Protein AF-A0A8B7DFB1-F1 (afdb_monomer)

Mean predicted aligned error: 8.6 Å

Nearest PDB structures (foldseek):
  2cob-assembly1_A  TM=7.546E-01  e=3.521E-01  Homo sapiens
  7bhy-assembly1_A  TM=7.782E-01  e=4.993E-01  Bacillus subtilis subsp. subtilis str. 168
  1mdm-assembly1_A  TM=4.301E-01  e=2.280E-02  Homo sapiens
  6pax-assembly1_A  TM=4.109E-01  e=5.462E-02  Homo sapiens

Solvent-accessible surface area (backbone atoms only — not comparable to full-atom values): 8382 Å² total; per-residue (Å²): 133,90,82,82,77,81,88,70,82,70,89,67,76,51,59,66,60,54,47,53,45,36,46,41,36,73,74,69,64,43,56,61,68,58,45,16,60,76,67,73,41,62,47,74,55,51,56,50,49,44,56,48,36,74,74,63,79,44,81,79,68,76,86,71,72,89,80,65,76,60,54,75,69,55,47,50,55,50,47,57,52,51,53,57,51,20,72,74,61,82,51,70,53,78,65,54,56,20,29,49,50,35,51,54,32,59,76,68,72,48,83,66,61,69,70,28,70,77,64,60,19,48,51,69,70,56,51,56,52,52,44,71,74,60,76,78,120

Secondary structure (DSSP, 8-state):
---------TT-S-HHHHHHHHHHHHTS---HHHHHHHTT--HHHHHHHHHHHHHH-----SS--TT--S-HHHHHHHHHHHHHHHHHTT---HHHHHHHHHHHHHHTT----HHHHHHTS--HHHHHHHHHHHTT-

Radius of gyration: 19.72 Å; Cα contacts (8 Å, |Δi|>4): 96; chains: 1; bounding box: 47×31×53 Å

Sequence (137 aa):
MRNYKRKTKRAITPQNVIKNAVDAVLLEGKSIQKTAKDFNIPEKSLSRYCKKQQRHGQQISGYIKSRQVFTDLQEGLLEQYVTKASDIYYGLSPKEVRKLAYQYGKANSIKMPHNWSANEAAGEDWFSAYLKRHLRQ

pLDDT: mean 84.46, std 10.41, range [42.47, 94.56]

Foldseek 3Di:
DDPDDDPDPPPPQDLVLLVVLLCCCPVVVDDLVVSCVVSVHPSVQSVVQNVVCVPPVDRSDDPPPVQDQDDPVLLVVLVVVQVVVCVVPVGDDLFRSFLSVLVSCVVVVTDHDPVCVVVSGHDPVVSVVSCVVPVPD

Structure (mmCIF, N/CA/C/O backbone):
data_AF-A0A8B7DFB1-F1
#
_entry.id   AF-A0A8B7DFB1-F1
#
loop_
_atom_site.group_PDB
_atom_site.id
_atom_site.type_symbol
_atom_site.label_atom_id
_atom_site.label_alt_id
_atom_site.label_comp_id
_atom_site.label_asym_id
_atom_site.label_entity_id
_atom_site.label_seq_id
_atom_site.pdbx_PDB_ins_code
_atom_site.Cartn_x
_atom_site.Cartn_y
_atom_site.Cartn_z
_atom_site.occupancy
_atom_site.B_iso_or_equiv
_atom_site.auth_seq_id
_atom_site.auth_comp_id
_atom_site.auth_asym_id
_atom_site.auth_atom_id
_atom_site.pdbx_PDB_model_num
ATOM 1 N N . MET A 1 1 ? 10.799 -17.409 -5.046 1.00 59.28 1 MET A N 1
ATOM 2 C CA . MET A 1 1 ? 9.663 -16.688 -4.417 1.00 59.28 1 MET A CA 1
ATOM 3 C C . MET A 1 1 ? 9.578 -17.072 -2.939 1.00 59.28 1 MET A C 1
ATOM 5 O O . MET A 1 1 ? 9.537 -18.260 -2.640 1.00 59.28 1 MET A O 1
ATOM 9 N N . ARG A 1 2 ? 9.598 -16.115 -1.999 1.00 64.81 2 ARG A N 1
ATOM 10 C CA . ARG A 1 2 ? 9.508 -16.423 -0.558 1.00 64.81 2 ARG A CA 1
ATOM 11 C C . ARG A 1 2 ? 8.064 -16.777 -0.174 1.00 64.81 2 ARG A C 1
ATOM 13 O O . ARG A 1 2 ? 7.190 -15.913 -0.177 1.00 64.81 2 ARG A O 1
ATOM 20 N N . ASN A 1 3 ? 7.815 -18.037 0.180 1.00 69.88 3 ASN A N 1
ATOM 21 C CA . ASN A 1 3 ? 6.517 -18.510 0.674 1.00 69.88 3 ASN A CA 1
ATOM 22 C C . ASN A 1 3 ? 6.505 -18.501 2.206 1.00 69.88 3 ASN A C 1
ATOM 24 O O . ASN A 1 3 ? 6.622 -19.537 2.858 1.00 69.88 3 ASN A O 1
ATOM 28 N N . TYR A 1 4 ? 6.401 -17.307 2.793 1.00 78.50 4 TYR A N 1
ATOM 29 C CA . TYR A 1 4 ? 6.266 -17.179 4.242 1.00 78.50 4 TYR A CA 1
ATOM 30 C C . TYR A 1 4 ? 4.911 -17.736 4.701 1.00 78.50 4 TYR A C 1
ATOM 32 O O . TYR A 1 4 ? 3.860 -17.179 4.382 1.00 78.50 4 TYR A O 1
ATOM 40 N N . LYS A 1 5 ? 4.938 -18.819 5.484 1.00 80.25 5 LYS A N 1
ATOM 41 C CA . LYS A 1 5 ? 3.757 -19.327 6.191 1.00 80.25 5 LYS A CA 1
ATOM 42 C C . LYS A 1 5 ? 3.588 -18.552 7.495 1.00 80.25 5 LYS A C 1
ATOM 44 O O . LYS A 1 5 ? 4.469 -18.546 8.356 1.00 80.25 5 LYS A O 1
ATOM 49 N N . ARG A 1 6 ? 2.445 -17.882 7.638 1.00 80.50 6 ARG A N 1
ATOM 50 C CA . ARG A 1 6 ? 2.125 -17.083 8.822 1.00 80.50 6 ARG A CA 1
ATOM 51 C C . ARG A 1 6 ? 2.040 -17.974 10.062 1.00 80.50 6 ARG A C 1
ATOM 53 O O . ARG A 1 6 ? 1.297 -18.947 10.069 1.00 80.50 6 ARG A O 1
ATOM 60 N N . LYS A 1 7 ? 2.752 -17.597 11.129 1.00 87.50 7 LYS A N 1
ATOM 61 C CA . LYS A 1 7 ? 2.727 -18.320 12.416 1.00 87.50 7 LYS A CA 1
ATOM 62 C C . LYS A 1 7 ? 1.619 -17.848 13.366 1.00 87.50 7 LYS A C 1
ATOM 64 O O . LYS A 1 7 ? 1.178 -18.600 14.224 1.00 87.50 7 LYS A O 1
ATOM 69 N N . THR A 1 8 ? 1.183 -16.592 13.251 1.00 82.00 8 THR A N 1
ATOM 70 C CA . THR A 1 8 ? 0.254 -15.969 14.209 1.00 82.00 8 THR A CA 1
ATOM 71 C C . THR A 1 8 ? -1.160 -15.841 13.654 1.00 82.00 8 THR A C 1
ATOM 73 O O . THR A 1 8 ? -1.346 -15.475 12.496 1.00 82.00 8 THR A O 1
ATOM 76 N N . LYS A 1 9 ? -2.162 -16.041 14.518 1.00 76.94 9 LYS A N 1
ATOM 77 C CA . LYS A 1 9 ? -3.582 -15.786 14.214 1.00 76.94 9 LYS A CA 1
ATOM 78 C C . LYS A 1 9 ? -4.043 -14.346 14.508 1.00 76.94 9 LYS A C 1
ATOM 80 O O . LYS A 1 9 ? -5.226 -14.034 14.452 1.00 76.94 9 LYS A O 1
ATOM 85 N N . ARG A 1 10 ? -3.115 -13.447 14.855 1.00 72.38 10 ARG A N 1
ATOM 86 C CA . ARG A 1 10 ? -3.421 -12.030 15.127 1.00 72.38 10 ARG A CA 1
ATOM 87 C C . ARG A 1 10 ? -3.918 -11.363 13.841 1.00 72.38 10 ARG A C 1
ATOM 89 O O . ARG A 1 10 ? -3.454 -11.735 12.776 1.00 72.38 10 ARG A O 1
ATOM 96 N N . ALA A 1 11 ? -4.788 -10.357 13.910 1.00 71.50 11 ALA A N 1
ATOM 97 C CA . ALA A 1 11 ? -5.173 -9.560 12.732 1.00 71.50 11 ALA A CA 1
ATOM 98 C C . ALA A 1 11 ? -5.737 -10.367 11.545 1.00 71.50 11 ALA A C 1
ATOM 100 O O . ALA A 1 11 ? -5.418 -10.080 10.392 1.00 71.50 11 ALA A O 1
ATOM 101 N N . ILE A 1 12 ? -6.491 -11.429 11.830 1.00 79.19 12 ILE A N 1
ATOM 102 C CA . ILE A 1 12 ? -7.220 -12.182 10.801 1.00 79.19 12 ILE A CA 1
ATOM 103 C C . ILE A 1 12 ? -8.556 -11.505 10.489 1.00 79.19 12 ILE A C 1
ATOM 105 O O . ILE A 1 12 ? -9.045 -11.624 9.371 1.00 79.19 12 ILE A O 1
ATOM 109 N N . THR A 1 13 ? -9.127 -10.785 11.459 1.00 82.69 13 THR A N 1
ATOM 110 C CA . THR A 1 13 ? -10.430 -10.139 11.320 1.00 82.69 13 THR A CA 1
ATOM 111 C C . THR A 1 13 ? -10.462 -9.242 10.076 1.00 82.69 13 THR A C 1
ATOM 113 O O . THR A 1 13 ? -9.647 -8.316 9.982 1.00 82.69 13 THR A O 1
ATOM 116 N N . PRO A 1 14 ? -11.383 -9.503 9.133 1.00 83.81 14 PRO A N 1
ATOM 117 C CA . PRO A 1 14 ? -11.545 -8.699 7.930 1.00 83.81 14 PRO A CA 1
ATOM 118 C C . PRO A 1 14 ? -11.823 -7.222 8.238 1.00 83.81 14 PRO A C 1
ATOM 120 O O . PRO A 1 14 ? -12.462 -6.886 9.237 1.00 83.81 14 PRO A O 1
ATOM 123 N N . GLN A 1 15 ? -11.359 -6.324 7.366 1.00 83.25 15 GLN A N 1
ATOM 124 C CA . GLN A 1 15 ? -11.462 -4.878 7.589 1.00 83.25 15 GLN A CA 1
ATOM 125 C C . GLN A 1 15 ? -12.918 -4.387 7.637 1.00 83.25 15 GLN A C 1
ATOM 127 O O . GLN A 1 15 ? -13.232 -3.501 8.427 1.00 83.25 15 GLN A O 1
ATOM 132 N N . ASN A 1 16 ? -13.814 -4.992 6.851 1.00 86.56 16 ASN A N 1
ATOM 133 C CA . ASN A 1 16 ? -15.251 -4.706 6.884 1.00 86.56 16 ASN A CA 1
ATOM 134 C C . ASN A 1 16 ? -15.881 -5.070 8.238 1.00 86.56 16 ASN A C 1
ATOM 136 O O . ASN A 1 16 ? -16.646 -4.282 8.779 1.00 86.56 16 ASN A O 1
ATOM 140 N N . VAL A 1 17 ? -15.510 -6.213 8.827 1.00 90.00 17 VAL A N 1
ATOM 141 C CA . VAL A 1 17 ? -16.007 -6.644 10.147 1.00 90.00 17 VAL A CA 1
ATOM 142 C C . VAL A 1 17 ? -15.563 -5.661 11.231 1.00 90.00 17 VAL A C 1
ATOM 144 O O . VAL A 1 17 ? -16.361 -5.264 12.075 1.00 90.00 17 VAL A O 1
ATOM 147 N N . ILE A 1 18 ? -14.304 -5.213 11.177 1.00 89.31 18 ILE A N 1
ATOM 148 C CA . IL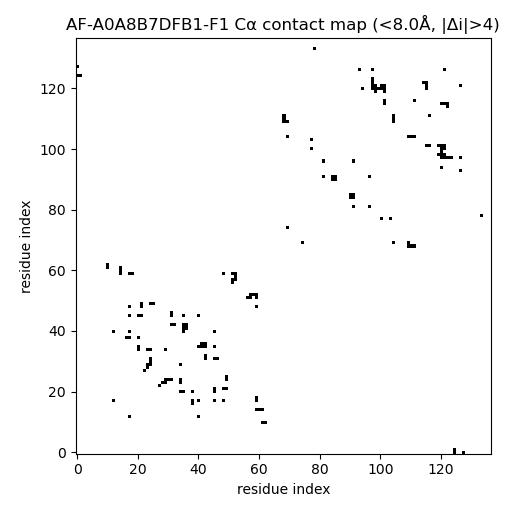E A 1 18 ? -13.791 -4.196 12.103 1.00 89.31 18 ILE A CA 1
ATOM 149 C C . ILE A 1 18 ? -14.539 -2.869 11.919 1.00 89.31 18 ILE A C 1
ATOM 151 O O . ILE A 1 18 ? -14.894 -2.240 12.912 1.00 89.31 18 ILE A O 1
ATOM 155 N N . LYS A 1 19 ? -14.778 -2.447 10.670 1.00 89.56 19 LYS A N 1
ATOM 156 C CA . LYS A 1 19 ? -15.496 -1.204 10.367 1.00 89.56 19 LYS A CA 1
ATOM 157 C C . LYS A 1 19 ? -16.908 -1.225 10.948 1.00 89.56 19 LYS A C 1
ATOM 159 O O . LYS A 1 19 ? -17.235 -0.345 11.732 1.00 89.56 19 LYS A O 1
ATOM 164 N N . ASN A 1 20 ? -17.669 -2.282 10.676 1.00 91.56 20 ASN A N 1
ATOM 165 C CA . ASN A 1 20 ? -19.026 -2.441 11.197 1.00 91.56 20 ASN A CA 1
ATOM 166 C C . ASN A 1 20 ? -19.055 -2.442 12.734 1.00 91.56 20 ASN A C 1
ATOM 168 O O . ASN A 1 20 ? -19.919 -1.812 13.331 1.00 91.56 20 ASN A O 1
ATOM 172 N N . ALA A 1 21 ? -18.090 -3.100 13.385 1.00 92.88 21 ALA A N 1
ATOM 173 C CA . ALA A 1 21 ? -17.998 -3.106 14.844 1.00 92.88 21 ALA A CA 1
ATOM 174 C C . ALA A 1 21 ? -17.699 -1.711 15.423 1.00 92.88 21 ALA A C 1
ATOM 176 O O . ALA A 1 21 ? -18.214 -1.349 16.477 1.00 92.88 21 ALA A O 1
ATOM 177 N N . VAL A 1 22 ? -16.859 -0.917 14.755 1.00 91.88 22 VAL A N 1
ATOM 178 C CA . VAL A 1 22 ? -16.566 0.459 15.180 1.00 91.88 22 VAL A CA 1
ATOM 179 C C . VAL A 1 22 ? -17.768 1.369 14.950 1.00 91.88 22 VAL A C 1
ATOM 181 O O . VAL A 1 22 ? -18.101 2.140 15.847 1.00 91.88 22 VAL A O 1
ATOM 184 N N . ASP A 1 23 ? -18.437 1.251 13.804 1.00 91.69 23 ASP A N 1
ATOM 185 C CA . ASP A 1 23 ? -19.641 2.020 13.477 1.00 91.69 23 ASP A CA 1
ATOM 186 C C . ASP A 1 23 ? -20.768 1.709 14.479 1.00 91.69 23 ASP A C 1
ATOM 188 O O . ASP A 1 23 ? -21.391 2.622 15.011 1.00 91.69 23 ASP A O 1
ATOM 192 N N . ALA A 1 24 ? -20.939 0.444 14.867 1.00 93.56 24 ALA A N 1
ATOM 193 C CA . ALA A 1 24 ? -21.897 0.034 15.893 1.00 93.56 24 ALA A CA 1
ATOM 194 C C . ALA A 1 24 ? -21.602 0.645 17.282 1.00 93.56 24 ALA A C 1
ATOM 196 O O . ALA A 1 24 ? -22.513 0.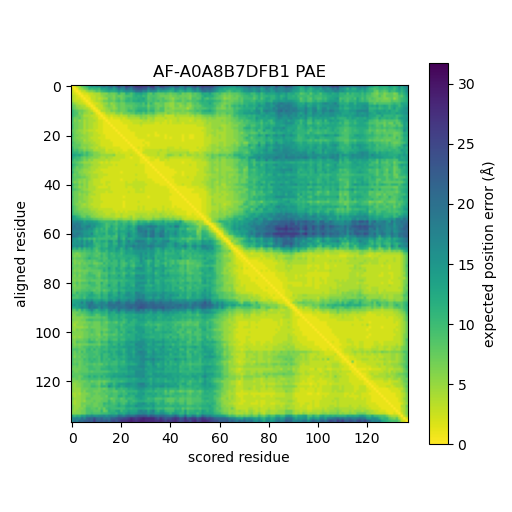959 18.045 1.00 93.56 24 ALA A O 1
ATOM 197 N N . VAL A 1 25 ? -20.330 0.854 17.632 1.00 94.12 25 VAL A N 1
ATOM 198 C CA . VAL A 1 25 ? -19.961 1.528 18.890 1.00 94.12 25 VAL A CA 1
ATOM 199 C C . VAL A 1 25 ? -20.132 3.044 18.785 1.00 94.12 25 VAL A C 1
ATOM 201 O O . VAL A 1 25 ? -20.634 3.668 19.714 1.00 94.12 25 VAL A O 1
ATOM 204 N N . LEU A 1 26 ? -19.672 3.651 17.688 1.00 91.06 26 LEU A N 1
ATOM 205 C CA . LEU A 1 26 ? -19.574 5.107 17.557 1.00 91.06 26 LEU A CA 1
ATOM 206 C C . LEU A 1 26 ? -20.868 5.772 17.086 1.00 91.06 26 LEU A C 1
ATOM 208 O O . LEU A 1 26 ? -21.159 6.877 17.532 1.00 91.06 26 LEU A O 1
ATOM 212 N N . LEU A 1 27 ? -21.611 5.127 16.186 1.00 90.38 27 LEU A N 1
ATOM 213 C CA . LEU A 1 27 ? -22.845 5.656 15.603 1.00 90.38 27 LEU A CA 1
ATOM 214 C C . LEU A 1 27 ? -24.078 5.148 16.353 1.00 90.38 27 LEU A C 1
ATOM 216 O O . LEU A 1 27 ? -24.982 5.924 16.635 1.00 90.38 27 LEU A O 1
ATOM 220 N N . GLU A 1 28 ? -24.105 3.860 16.709 1.00 91.25 28 GLU A N 1
ATOM 221 C CA . GLU A 1 28 ? -25.256 3.248 17.395 1.00 91.25 28 GLU A CA 1
ATOM 222 C C . GLU A 1 28 ? -25.123 3.261 18.931 1.00 91.25 28 GLU A C 1
ATOM 224 O O . GLU A 1 28 ? -26.031 2.822 19.635 1.00 91.25 28 GLU A O 1
ATOM 229 N N . GLY A 1 29 ? -23.991 3.728 19.474 1.00 90.19 29 GLY A N 1
ATOM 230 C CA . GLY A 1 29 ? -23.773 3.860 20.919 1.00 90.19 29 GLY A CA 1
ATOM 231 C C . GLY A 1 29 ? -23.678 2.533 21.684 1.00 90.19 29 GLY A C 1
ATOM 232 O O . GLY A 1 29 ? -23.851 2.508 22.905 1.00 90.19 29 GLY A O 1
ATOM 233 N N . LYS A 1 30 ? -23.420 1.406 21.006 1.00 92.94 30 LYS A N 1
ATOM 234 C CA . LYS A 1 30 ? -23.337 0.091 21.661 1.00 92.94 30 LYS A CA 1
ATOM 235 C C . LYS A 1 30 ? -22.096 -0.031 22.546 1.00 92.94 30 LYS A C 1
ATOM 237 O O . LYS A 1 30 ? -21.019 0.486 22.251 1.00 92.94 30 LYS A O 1
ATOM 242 N N . SER A 1 31 ? -22.221 -0.816 23.620 1.00 94.50 31 SER A N 1
ATOM 243 C CA . SER A 1 31 ? -21.091 -1.140 24.499 1.00 94.50 31 SER A CA 1
ATOM 244 C C . SER A 1 31 ? -19.969 -1.846 23.732 1.00 94.50 31 SER A C 1
ATOM 246 O O . SER A 1 31 ? -20.208 -2.816 23.005 1.00 94.50 31 SER A O 1
ATOM 248 N N . ILE A 1 32 ? -18.726 -1.402 23.954 1.00 93.50 32 ILE A N 1
ATOM 249 C CA . ILE A 1 32 ? -17.518 -1.997 23.361 1.00 93.50 32 ILE A CA 1
ATOM 250 C C . ILE A 1 32 ? -17.422 -3.483 23.712 1.00 93.50 32 ILE A C 1
ATOM 252 O O . ILE A 1 32 ? -17.082 -4.288 22.854 1.00 93.50 32 ILE A O 1
ATOM 256 N N . GLN A 1 33 ? -17.749 -3.863 24.948 1.00 93.25 33 GLN A N 1
ATOM 257 C CA . GLN A 1 33 ? -17.661 -5.253 25.399 1.00 93.25 33 GLN A CA 1
ATOM 258 C C . GLN A 1 33 ? -18.647 -6.162 24.671 1.00 93.25 33 GLN A C 1
ATOM 260 O O . GLN A 1 33 ? -18.272 -7.247 24.230 1.00 93.25 33 GLN A O 1
ATOM 265 N N . LYS A 1 34 ? -19.901 -5.717 24.533 1.00 94.50 34 LYS A N 1
ATOM 266 C CA . LYS A 1 34 ? -20.941 -6.477 23.833 1.00 94.50 34 LYS A CA 1
ATOM 267 C C . LYS A 1 34 ? -20.596 -6.611 22.352 1.00 94.50 34 LYS A C 1
ATOM 269 O O . LYS A 1 34 ? -20.486 -7.718 21.845 1.00 94.50 34 LYS A O 1
ATOM 274 N N . THR A 1 35 ? -20.269 -5.492 21.714 1.00 94.56 35 THR A N 1
ATOM 275 C CA . THR A 1 35 ? -19.892 -5.453 20.297 1.00 94.56 35 THR A CA 1
ATOM 276 C C . THR A 1 35 ? -18.641 -6.292 20.012 1.00 94.56 35 THR A C 1
ATOM 278 O O . THR A 1 35 ? -18.573 -7.008 19.021 1.00 94.56 35 THR A O 1
ATOM 281 N N . ALA A 1 36 ? -17.646 -6.279 20.901 1.00 93.81 36 ALA A N 1
ATOM 282 C CA . ALA A 1 36 ? -16.462 -7.125 20.773 1.00 93.81 36 ALA A CA 1
ATOM 283 C C . ALA A 1 36 ? -16.813 -8.623 20.739 1.00 93.81 36 ALA A C 1
ATOM 285 O O . ALA A 1 36 ? -16.257 -9.359 19.924 1.00 93.81 36 ALA A O 1
ATOM 286 N N . LYS A 1 37 ? -17.756 -9.066 21.580 1.00 93.94 37 LYS A N 1
ATOM 287 C CA . LYS A 1 37 ? -18.243 -10.453 21.582 1.00 93.94 37 LYS A CA 1
ATOM 288 C C . LYS A 1 37 ? -19.027 -10.771 20.310 1.00 93.94 37 LYS A C 1
ATOM 290 O O . LYS A 1 37 ? -18.706 -11.757 19.655 1.00 93.94 37 LYS A O 1
ATOM 295 N N . ASP A 1 38 ? -19.966 -9.906 19.931 1.00 93.50 38 ASP A N 1
ATOM 296 C CA . ASP A 1 38 ? -20.847 -10.104 18.770 1.00 93.50 38 ASP A CA 1
ATOM 297 C C . ASP A 1 38 ? -20.053 -10.229 17.457 1.00 93.50 38 ASP A C 1
ATOM 299 O O . ASP A 1 38 ? -20.346 -11.075 16.616 1.00 93.50 38 ASP A O 1
ATOM 303 N N . PHE A 1 39 ? -18.996 -9.426 17.301 1.00 90.56 39 PHE A N 1
ATOM 304 C CA . PHE A 1 39 ? -18.142 -9.428 16.108 1.00 90.56 39 PHE A CA 1
ATOM 305 C C . PHE A 1 39 ? -16.908 -10.340 16.232 1.00 90.56 39 PHE A C 1
ATOM 307 O O . PHE A 1 39 ? -16.074 -10.375 15.323 1.00 90.56 39 PHE A O 1
ATOM 314 N N . ASN A 1 40 ? -16.767 -11.069 17.346 1.00 90.62 40 ASN A N 1
ATOM 315 C CA . ASN A 1 40 ? -15.617 -11.923 17.654 1.00 90.62 40 ASN A CA 1
ATOM 316 C C . ASN A 1 40 ? -14.260 -11.192 17.506 1.00 90.62 40 ASN A C 1
ATOM 318 O O . ASN A 1 40 ? -13.305 -11.680 16.891 1.00 90.62 40 ASN A O 1
ATOM 322 N N . ILE A 1 41 ? -14.183 -9.976 18.052 1.00 89.50 41 ILE A N 1
ATOM 323 C CA . ILE A 1 41 ? -12.989 -9.124 18.057 1.00 89.50 41 ILE A CA 1
ATOM 324 C C . ILE A 1 41 ? -12.499 -8.988 19.500 1.00 89.50 41 ILE A C 1
ATOM 326 O O . ILE A 1 41 ? -13.295 -8.682 20.382 1.00 89.50 41 ILE A O 1
ATOM 330 N N . PRO A 1 42 ? -11.190 -9.117 19.782 1.00 90.00 42 PRO A N 1
ATOM 331 C CA . PRO A 1 42 ? -10.673 -8.813 21.110 1.00 90.00 42 PRO A CA 1
ATOM 332 C C . PRO A 1 42 ? -11.036 -7.385 21.540 1.00 90.00 42 PRO A C 1
ATOM 334 O O . PRO A 1 42 ? -10.722 -6.425 20.833 1.00 90.00 42 PRO A O 1
ATOM 337 N N . GLU A 1 43 ? -11.621 -7.229 22.727 1.00 91.50 43 GLU A N 1
ATOM 338 C CA . GLU A 1 43 ? -12.115 -5.945 23.252 1.00 91.50 43 GLU A CA 1
ATOM 339 C C . GLU A 1 43 ? -11.063 -4.825 23.184 1.00 91.50 43 GLU A C 1
ATOM 341 O O . GLU A 1 43 ? -11.337 -3.715 22.723 1.00 91.50 43 GLU A O 1
ATOM 346 N N . LYS A 1 44 ? -9.812 -5.131 23.555 1.00 90.88 44 LYS A N 1
ATOM 347 C CA . LYS A 1 44 ? -8.691 -4.178 23.485 1.00 90.88 44 LYS A CA 1
ATOM 348 C C . LYS A 1 44 ? -8.414 -3.700 22.056 1.00 90.88 44 LYS A C 1
ATOM 350 O O . LYS A 1 44 ? -8.017 -2.553 21.858 1.00 90.88 44 LYS A O 1
ATOM 355 N N . SER A 1 45 ? -8.626 -4.564 21.063 1.00 89.25 45 SER A N 1
ATOM 356 C CA . SER A 1 45 ? -8.466 -4.214 19.649 1.00 89.25 45 SER A CA 1
ATOM 357 C C . SER A 1 45 ? -9.601 -3.306 19.185 1.00 89.25 45 SER A C 1
ATOM 359 O O . SER A 1 45 ? -9.319 -2.274 18.582 1.00 89.25 45 SER A O 1
ATOM 361 N N . LEU A 1 46 ? -10.854 -3.630 19.525 1.00 90.81 46 LEU A N 1
ATOM 362 C CA . LEU A 1 46 ? -12.006 -2.787 19.191 1.00 90.81 46 LEU A CA 1
ATOM 363 C C . LEU A 1 46 ? -11.881 -1.393 19.821 1.00 90.81 46 LEU A C 1
ATOM 365 O O . LEU A 1 46 ? -11.961 -0.393 19.114 1.00 90.81 46 LEU A O 1
ATOM 369 N N . SER A 1 47 ? -11.545 -1.318 21.112 1.00 92.19 47 SER A N 1
ATOM 370 C CA . SER A 1 47 ? -11.295 -0.046 21.805 1.00 92.19 47 SER A CA 1
ATOM 371 C C . SER A 1 47 ? -10.202 0.788 21.121 1.00 92.19 47 SER A C 1
ATOM 373 O O . SER A 1 47 ? -10.361 1.995 20.920 1.00 92.19 47 SER A O 1
ATOM 375 N N . ARG A 1 48 ? -9.099 0.150 20.699 1.00 89.19 48 ARG A N 1
ATOM 376 C CA . ARG A 1 48 ? -8.037 0.814 19.930 1.00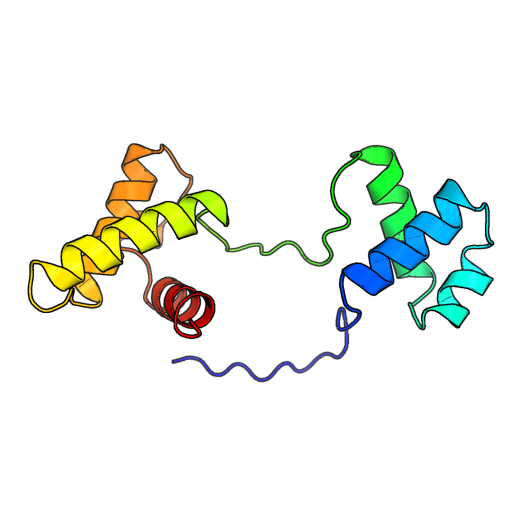 89.19 48 ARG A CA 1
ATOM 377 C C . ARG A 1 48 ? -8.557 1.360 18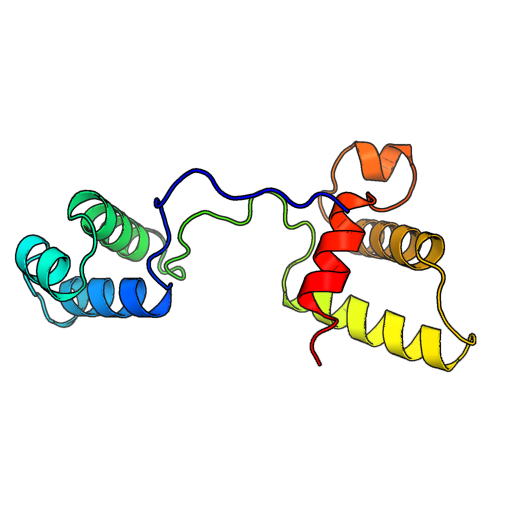.597 1.00 89.19 48 ARG A C 1
ATOM 379 O O . ARG A 1 48 ? -8.171 2.466 18.222 1.00 89.19 48 ARG A O 1
ATOM 386 N N . TYR A 1 49 ? -9.390 0.607 17.879 1.00 88.81 49 TYR A N 1
ATOM 387 C CA . TYR A 1 49 ? -9.945 1.043 16.596 1.00 88.81 49 TYR A CA 1
ATOM 388 C C . TYR A 1 49 ? -10.917 2.215 16.746 1.00 88.81 49 TYR A C 1
ATOM 390 O O . TYR A 1 49 ? -10.765 3.188 16.011 1.00 88.81 49 TYR A O 1
ATOM 398 N N . CYS A 1 50 ? -11.811 2.196 17.740 1.00 89.31 50 CYS A N 1
ATOM 399 C CA . CYS A 1 50 ? -12.711 3.320 18.020 1.00 89.31 50 CYS A CA 1
ATOM 400 C C . CYS A 1 50 ? -11.927 4.610 18.315 1.00 89.31 50 CYS A C 1
ATOM 402 O O . CYS A 1 50 ? -12.187 5.649 17.711 1.00 89.31 50 CYS A O 1
ATOM 404 N N . LYS A 1 51 ? -10.891 4.533 19.166 1.00 88.69 51 LYS A N 1
ATOM 405 C CA . LYS A 1 51 ? -10.014 5.683 19.460 1.00 88.69 51 LYS A CA 1
ATOM 406 C C . LYS A 1 51 ? -9.271 6.190 18.221 1.00 88.69 51 LYS A C 1
ATOM 408 O O . LYS A 1 51 ? -9.082 7.393 18.066 1.00 88.69 51 LYS A O 1
ATOM 413 N N . LYS A 1 52 ? -8.820 5.285 17.344 1.00 84.69 52 LYS A N 1
ATOM 414 C CA . LYS A 1 52 ? -8.132 5.649 16.094 1.00 84.69 52 LYS A CA 1
ATOM 415 C C . LYS A 1 52 ? -9.079 6.374 15.130 1.00 84.69 52 LYS A C 1
ATOM 417 O O . LYS A 1 52 ? -8.675 7.384 14.559 1.00 84.69 52 LYS A O 1
ATOM 422 N N . GLN A 1 53 ? -10.314 5.888 14.999 1.00 85.31 53 GLN A N 1
ATOM 423 C CA . GLN A 1 53 ? -11.346 6.478 14.142 1.00 85.31 53 GLN A CA 1
ATOM 424 C C . GLN A 1 53 ? -11.693 7.905 14.584 1.00 85.31 53 GLN A C 1
ATOM 426 O O . GLN A 1 53 ? -11.688 8.815 13.761 1.00 85.31 53 GLN A O 1
ATOM 431 N N . GLN A 1 54 ? -11.893 8.118 15.888 1.00 81.81 54 GLN A N 1
ATOM 432 C CA . GLN A 1 54 ? -12.192 9.441 16.449 1.00 81.81 54 GLN A CA 1
ATOM 433 C C . GLN A 1 54 ? -11.060 10.461 16.241 1.00 81.81 54 GLN A C 1
ATOM 435 O O . GLN A 1 54 ? -11.330 11.636 16.035 1.00 81.81 54 GLN A O 1
ATOM 440 N N . ARG A 1 55 ? -9.789 10.032 16.297 1.00 79.06 55 ARG A N 1
ATOM 441 C CA . ARG A 1 55 ? -8.632 10.942 16.201 1.00 79.06 55 ARG A CA 1
ATOM 442 C C . ARG A 1 55 ? -8.294 11.389 14.788 1.00 79.06 55 ARG A C 1
ATOM 444 O O . ARG A 1 55 ? -7.849 12.514 14.607 1.00 79.06 55 ARG A O 1
ATOM 451 N N . HIS A 1 56 ? -8.401 10.489 13.815 1.00 66.25 56 HIS A N 1
ATOM 452 C CA . HIS A 1 56 ? -7.849 10.734 12.483 1.00 66.25 56 HIS A CA 1
ATOM 453 C C . HIS A 1 56 ? -8.908 10.844 11.387 1.00 66.25 56 HIS A C 1
ATOM 455 O O . HIS A 1 56 ? -8.534 11.124 10.252 1.00 66.25 56 HIS A O 1
ATOM 461 N N . GLY A 1 57 ? -10.191 10.568 11.677 1.00 63.88 57 GLY A N 1
ATOM 462 C CA . GLY A 1 57 ? -11.257 10.516 10.661 1.00 63.88 57 GLY A CA 1
ATOM 463 C C . GLY A 1 57 ? -10.950 9.561 9.496 1.00 63.88 57 GLY A C 1
ATOM 464 O O . GLY A 1 57 ? -11.609 9.587 8.462 1.00 63.88 57 GLY A O 1
ATOM 465 N N . GLN A 1 58 ? -9.906 8.743 9.639 1.00 57.97 58 GLN A N 1
ATOM 466 C CA . GLN A 1 58 ? -9.279 7.991 8.569 1.00 57.97 58 GLN A CA 1
ATOM 467 C C . GLN A 1 58 ? -9.639 6.528 8.690 1.00 57.97 58 GLN A C 1
ATOM 469 O O . GLN A 1 58 ? -9.700 5.974 9.788 1.00 57.97 58 GLN A O 1
ATOM 474 N N . GLN A 1 59 ? -9.790 5.919 7.515 1.00 58.66 59 GLN A N 1
ATOM 475 C CA . GLN A 1 59 ? -10.111 4.518 7.302 1.00 58.66 59 GLN A CA 1
ATOM 476 C C . GLN A 1 59 ? -9.444 3.623 8.356 1.00 58.66 59 GLN A C 1
ATOM 478 O O . GLN A 1 59 ? -8.226 3.692 8.567 1.00 58.66 59 GLN A O 1
ATOM 483 N N . ILE A 1 60 ? -10.250 2.773 9.001 1.00 62.22 60 ILE A N 1
ATOM 484 C CA . ILE A 1 60 ? -9.826 1.809 10.019 1.00 62.22 60 ILE A CA 1
ATOM 485 C C . ILE A 1 60 ? -8.926 0.771 9.346 1.00 62.22 60 ILE A C 1
ATOM 487 O O . ILE A 1 60 ? -9.342 -0.325 8.987 1.00 62.22 60 ILE A O 1
ATOM 491 N N . SER A 1 61 ? -7.679 1.145 9.091 1.00 57.66 61 SER A N 1
ATOM 492 C CA . SER A 1 61 ? -6.650 0.246 8.610 1.00 57.66 61 SER A CA 1
ATOM 493 C C . SER A 1 61 ? -6.058 -0.444 9.828 1.00 57.66 61 SER A C 1
ATOM 495 O O . SER A 1 61 ? -5.709 0.201 10.828 1.00 57.66 61 SER A O 1
ATOM 497 N N . GLY A 1 62 ? -6.009 -1.773 9.770 1.00 61.53 62 GLY A N 1
ATOM 498 C CA . GLY A 1 62 ? -5.376 -2.607 10.781 1.00 61.53 62 GLY A CA 1
ATOM 499 C C . GLY A 1 62 ? -3.864 -2.380 10.821 1.00 61.53 62 GLY A C 1
ATOM 500 O O . GLY A 1 62 ? -3.368 -1.286 11.092 1.00 61.53 62 GLY A O 1
ATOM 501 N N . TYR A 1 63 ? -3.102 -3.437 10.574 1.00 62.66 63 TYR A N 1
ATOM 502 C CA . TYR A 1 63 ? -1.657 -3.327 10.421 1.00 62.66 63 TYR A CA 1
ATOM 503 C C . TYR A 1 63 ? -1.376 -2.598 9.106 1.00 62.66 63 TYR A C 1
ATOM 505 O O . TYR A 1 63 ? -1.777 -3.064 8.042 1.00 62.66 63 TYR A O 1
ATOM 513 N N . ILE A 1 64 ? -0.728 -1.435 9.187 1.00 57.94 64 ILE A N 1
ATOM 514 C CA . ILE A 1 64 ? -0.318 -0.664 8.011 1.00 57.94 64 ILE A CA 1
ATOM 515 C C . ILE A 1 64 ? 0.608 -1.549 7.173 1.00 57.94 64 ILE A C 1
ATOM 517 O O . ILE A 1 64 ? 1.481 -2.229 7.724 1.00 57.94 64 ILE A O 1
ATOM 521 N N . LYS A 1 65 ? 0.424 -1.539 5.849 1.00 63.97 65 LYS A N 1
ATOM 522 C CA . LYS A 1 65 ? 1.321 -2.184 4.885 1.00 63.97 65 LYS A CA 1
ATOM 523 C C . LYS A 1 65 ? 2.675 -1.452 4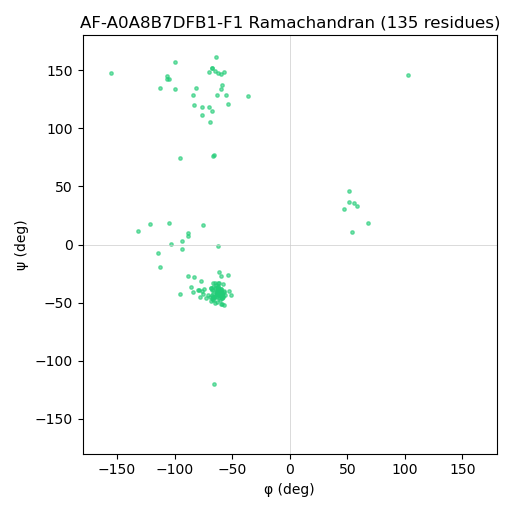.911 1.00 63.97 65 LYS A C 1
ATOM 525 O O . LYS A 1 65 ? 2.978 -0.659 4.031 1.00 63.97 65 LYS A O 1
ATOM 530 N N . SER A 1 66 ? 3.489 -1.690 5.943 1.00 57.25 66 SER A N 1
ATOM 531 C CA . SER A 1 66 ? 4.673 -0.885 6.307 1.00 57.25 66 SER A CA 1
ATOM 532 C C . SER A 1 66 ? 5.796 -0.845 5.264 1.00 57.25 66 SER A C 1
ATOM 534 O O . SER A 1 66 ? 6.814 -0.196 5.483 1.00 57.25 66 SER A O 1
ATOM 536 N N . ARG A 1 67 ? 5.637 -1.552 4.142 1.00 67.12 67 ARG A N 1
ATOM 537 C CA . ARG A 1 67 ? 6.618 -1.665 3.058 1.00 67.12 67 ARG A CA 1
ATOM 538 C C . ARG A 1 67 ? 6.012 -1.426 1.669 1.00 67.12 67 ARG A C 1
ATOM 540 O O . ARG A 1 67 ? 6.654 -1.754 0.676 1.00 67.12 67 ARG A O 1
ATOM 547 N N . GLN A 1 68 ? 4.779 -0.922 1.581 1.00 77.75 68 GLN A N 1
ATOM 548 C CA . GLN A 1 68 ? 4.191 -0.547 0.295 1.00 77.75 68 GLN A CA 1
ATOM 549 C C . GLN A 1 68 ? 4.800 0.791 -0.157 1.00 77.75 68 GLN A C 1
ATOM 551 O O . GLN A 1 68 ? 4.697 1.784 0.555 1.00 77.75 68 GLN A O 1
ATOM 556 N N . VAL A 1 69 ? 5.487 0.774 -1.304 1.00 84.94 69 VAL A N 1
ATOM 557 C CA . VAL A 1 69 ? 6.211 1.938 -1.856 1.00 84.94 69 VAL A CA 1
ATOM 558 C C . VAL A 1 69 ? 5.276 2.851 -2.653 1.00 84.94 69 VAL A C 1
ATOM 560 O O . VAL A 1 69 ? 5.359 4.065 -2.517 1.00 84.94 69 VAL A O 1
ATOM 563 N N . PHE A 1 70 ? 4.368 2.270 -3.440 1.00 87.62 70 PHE A N 1
ATOM 564 C CA . PHE A 1 70 ? 3.376 2.995 -4.240 1.00 87.62 70 PHE A CA 1
ATOM 565 C C . PHE A 1 70 ? 1.994 2.858 -3.629 1.00 87.62 70 PHE A C 1
ATOM 567 O O . PHE A 1 70 ? 1.654 1.779 -3.154 1.00 87.62 70 PHE A O 1
ATOM 574 N N . THR A 1 71 ? 1.183 3.911 -3.660 1.00 86.12 71 THR A N 1
ATOM 575 C CA . THR A 1 71 ? -0.241 3.802 -3.309 1.00 86.12 71 THR A CA 1
ATOM 576 C C . THR A 1 71 ? -0.975 2.894 -4.296 1.00 86.12 71 THR A C 1
ATOM 578 O O . THR A 1 71 ? -0.493 2.674 -5.403 1.00 86.12 71 THR A O 1
ATOM 581 N N . ASP A 1 72 ? -2.152 2.382 -3.926 1.00 83.81 72 ASP A N 1
ATOM 582 C CA . ASP A 1 72 ? -2.927 1.508 -4.822 1.00 83.81 72 ASP A CA 1
ATOM 583 C C . ASP A 1 72 ? -3.257 2.222 -6.160 1.00 83.81 72 ASP A C 1
ATOM 585 O O . ASP A 1 72 ? -3.209 1.607 -7.220 1.00 83.81 72 ASP A O 1
ATOM 589 N N . LEU A 1 73 ? -3.475 3.547 -6.132 1.00 86.69 73 LEU A N 1
ATOM 590 C CA . LEU A 1 73 ? -3.660 4.374 -7.336 1.00 86.69 73 LEU A CA 1
ATOM 591 C C . LEU A 1 73 ? -2.393 4.457 -8.201 1.00 86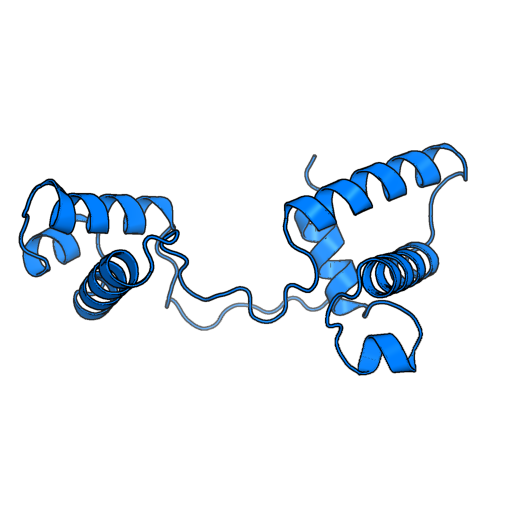.69 73 LEU A C 1
ATOM 593 O O . LEU A 1 73 ? -2.452 4.266 -9.412 1.00 86.69 73 LEU A O 1
ATOM 597 N N . GLN A 1 74 ? -1.241 4.735 -7.587 1.00 88.75 74 GLN A N 1
ATOM 598 C CA . GLN A 1 74 ? 0.047 4.797 -8.286 1.00 88.75 74 GLN A CA 1
ATOM 599 C C . GLN A 1 74 ? 0.427 3.443 -8.889 1.00 88.75 74 GLN A C 1
ATOM 601 O O . GLN A 1 74 ? 0.942 3.373 -10.002 1.00 88.75 74 GLN A O 1
ATOM 606 N N . GLU A 1 75 ? 0.159 2.365 -8.154 1.00 88.81 75 GLU A N 1
ATOM 607 C CA . GLU A 1 75 ? 0.432 1.007 -8.606 1.00 88.81 75 GLU A CA 1
ATOM 608 C C . GLU A 1 75 ? -0.456 0.625 -9.800 1.00 88.81 75 GLU A C 1
ATOM 610 O O . GLU A 1 75 ? 0.043 -0.010 -10.724 1.00 88.81 75 GLU A O 1
ATOM 615 N N . GLY A 1 76 ? -1.718 1.074 -9.830 1.00 88.25 76 GLY A N 1
ATOM 616 C CA . GLY A 1 76 ? -2.613 0.895 -10.979 1.00 88.25 76 GLY A CA 1
ATOM 617 C C . GLY A 1 76 ? -2.200 1.704 -12.216 1.00 88.25 76 GLY A C 1
ATOM 618 O O . GLY A 1 76 ? -2.280 1.207 -13.336 1.00 88.25 76 GLY A O 1
ATOM 619 N N . LEU A 1 77 ? -1.689 2.929 -12.044 1.00 89.44 77 LEU A N 1
ATOM 620 C CA . LEU A 1 77 ? -1.130 3.702 -13.166 1.00 89.44 77 LEU A CA 1
ATOM 621 C C . LEU A 1 77 ? 0.111 3.023 -13.759 1.00 89.44 77 LEU A C 1
ATOM 623 O O . LEU A 1 77 ? 0.272 2.972 -14.980 1.00 89.44 77 LEU A O 1
ATOM 627 N N . LEU A 1 78 ? 0.976 2.486 -12.895 1.00 90.19 78 LEU A N 1
ATOM 628 C CA . LEU A 1 78 ? 2.148 1.727 -13.318 1.00 90.19 78 LEU A CA 1
ATOM 629 C C . LEU A 1 78 ? 1.739 0.454 -14.073 1.00 90.19 78 LEU A C 1
ATOM 631 O O . LEU A 1 78 ? 2.317 0.165 -15.115 1.00 90.19 78 LEU A O 1
ATOM 635 N N . GLU A 1 79 ? 0.727 -0.267 -13.587 1.00 89.94 79 GLU A N 1
ATOM 636 C CA . GLU A 1 79 ? 0.176 -1.459 -14.242 1.00 89.94 79 GLU A CA 1
ATOM 637 C C . GLU A 1 79 ? -0.330 -1.151 -15.650 1.00 89.94 79 GLU A C 1
ATOM 639 O O . GLU A 1 79 ? 0.110 -1.785 -16.606 1.00 89.94 79 GLU A O 1
ATOM 644 N N . GLN A 1 80 ? -1.169 -0.124 -15.804 1.00 89.19 80 GLN A N 1
ATOM 645 C CA . GLN A 1 80 ? -1.687 0.273 -17.116 1.00 89.19 80 GLN A CA 1
ATOM 646 C C . GLN A 1 80 ? -0.570 0.587 -18.114 1.00 89.19 80 GLN A C 1
ATOM 648 O O . GLN A 1 80 ? -0.672 0.239 -19.291 1.00 89.19 80 GLN A O 1
ATOM 653 N N . TYR A 1 81 ? 0.495 1.249 -17.659 1.00 89.94 81 TYR A N 1
ATOM 654 C CA . TYR A 1 81 ? 1.644 1.542 -18.508 1.00 89.94 81 TYR A CA 1
ATOM 655 C C . TYR A 1 81 ? 2.430 0.273 -18.865 1.00 89.94 81 TYR A C 1
ATOM 657 O O . TYR A 1 81 ? 2.771 0.075 -20.029 1.00 89.94 81 TYR A O 1
ATOM 665 N N . VAL A 1 82 ? 2.693 -0.599 -17.886 1.00 88.56 82 VAL A N 1
ATOM 666 C CA . VAL A 1 82 ? 3.418 -1.864 -18.087 1.00 88.56 82 VAL A CA 1
ATOM 667 C C . VAL A 1 82 ? 2.677 -2.773 -19.065 1.00 88.56 82 VAL A C 1
ATOM 669 O O . VAL A 1 82 ? 3.319 -3.330 -19.949 1.00 88.56 82 VAL A O 1
ATOM 672 N N . THR A 1 83 ? 1.352 -2.885 -18.961 1.00 87.62 83 THR A N 1
ATOM 673 C CA . THR A 1 83 ? 0.534 -3.689 -19.881 1.00 87.62 83 THR A CA 1
ATOM 674 C C . THR A 1 83 ? 0.608 -3.142 -21.304 1.00 87.62 83 THR A C 1
ATOM 676 O O . THR A 1 83 ? 0.970 -3.875 -22.217 1.00 87.62 83 THR A O 1
ATOM 679 N N . LYS A 1 84 ? 0.404 -1.830 -21.491 1.00 87.81 84 LYS A N 1
ATOM 680 C CA . LYS A 1 84 ? 0.515 -1.196 -22.817 1.00 87.81 84 LYS A CA 1
ATOM 681 C C . LYS A 1 84 ? 1.896 -1.384 -23.443 1.00 87.81 84 LYS A C 1
ATOM 683 O O . LYS A 1 84 ? 2.005 -1.671 -24.628 1.00 87.81 84 LYS A O 1
ATOM 688 N N . ALA A 1 85 ? 2.956 -1.214 -22.658 1.00 86.50 85 ALA A N 1
ATOM 689 C CA . ALA A 1 85 ? 4.317 -1.423 -23.137 1.00 86.50 85 ALA A CA 1
ATOM 690 C C . ALA A 1 85 ? 4.584 -2.905 -23.456 1.00 86.50 85 ALA A C 1
ATOM 692 O O . ALA A 1 85 ? 5.217 -3.211 -24.461 1.00 86.50 85 ALA A O 1
ATOM 693 N N . SER A 1 86 ? 4.067 -3.828 -22.643 1.00 87.56 86 SER A N 1
ATOM 694 C CA . SER A 1 86 ? 4.161 -5.270 -22.885 1.00 87.56 86 SER A CA 1
ATOM 695 C C . SER A 1 86 ? 3.520 -5.670 -24.216 1.00 87.56 86 SER A C 1
ATOM 697 O O . SER A 1 86 ? 4.123 -6.443 -24.957 1.00 87.56 86 SER A O 1
ATOM 699 N N . ASP A 1 87 ? 2.354 -5.111 -24.546 1.00 85.94 87 ASP A N 1
ATOM 700 C CA . ASP A 1 87 ? 1.650 -5.399 -25.803 1.00 85.94 87 ASP A CA 1
ATOM 701 C C . ASP A 1 87 ? 2.438 -4.925 -27.038 1.00 85.94 87 ASP A C 1
ATOM 703 O O . ASP A 1 87 ? 2.412 -5.575 -28.080 1.00 85.94 87 ASP A O 1
ATOM 707 N N . ILE A 1 88 ? 3.180 -3.817 -26.918 1.00 87.00 88 ILE A N 1
ATOM 708 C CA . ILE A 1 88 ? 3.980 -3.239 -28.013 1.00 87.00 88 ILE A CA 1
ATOM 709 C C . ILE A 1 88 ? 5.310 -3.986 -28.207 1.00 87.00 88 ILE A C 1
ATOM 711 O O . ILE A 1 88 ? 5.754 -4.172 -29.339 1.00 87.00 88 ILE A O 1
ATOM 715 N N . TYR A 1 89 ? 5.963 -4.396 -27.116 1.00 80.56 89 TYR A N 1
ATOM 716 C CA . TYR A 1 89 ? 7.342 -4.907 -27.127 1.00 80.56 89 TYR A CA 1
ATOM 717 C C . TYR A 1 89 ? 7.458 -6.435 -26.974 1.00 80.56 89 TYR A C 1
ATOM 719 O O . TYR A 1 89 ? 8.537 -6.927 -26.654 1.00 80.56 89 TYR A O 1
ATOM 727 N N . TYR A 1 90 ? 6.386 -7.199 -27.221 1.00 82.25 90 TYR A N 1
ATOM 728 C CA . TYR A 1 90 ? 6.346 -8.664 -27.036 1.00 82.25 90 TYR A CA 1
ATOM 729 C C . TYR A 1 90 ? 6.652 -9.120 -25.598 1.00 82.25 90 TYR A C 1
ATOM 731 O O . TYR A 1 90 ? 7.220 -10.190 -25.369 1.00 82.25 90 TYR A O 1
ATOM 739 N N . GLY A 1 91 ? 6.255 -8.315 -24.614 1.00 82.38 91 GLY A N 1
ATOM 740 C CA . GLY A 1 91 ? 6.522 -8.560 -23.203 1.00 82.38 91 GLY A CA 1
ATOM 741 C C . GLY A 1 91 ? 7.653 -7.707 -22.639 1.00 82.38 91 GLY A C 1
ATOM 742 O O . GLY A 1 91 ? 8.648 -7.423 -23.295 1.00 82.38 91 GLY A O 1
ATOM 743 N N . LEU A 1 92 ? 7.513 -7.325 -21.369 1.00 84.00 92 LEU A N 1
ATOM 744 C CA 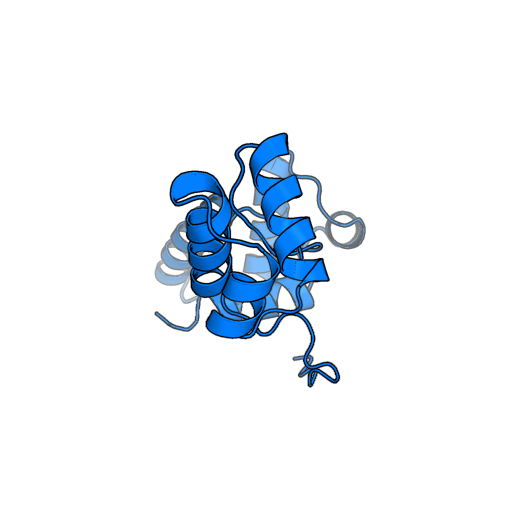. LEU A 1 92 ? 8.589 -6.701 -20.602 1.00 84.00 92 LEU A CA 1
ATOM 745 C C . LEU A 1 92 ? 9.260 -7.727 -19.694 1.00 84.00 92 LEU A C 1
ATOM 747 O O . LEU A 1 92 ? 8.601 -8.465 -18.956 1.00 84.00 92 LEU A O 1
ATOM 751 N N . 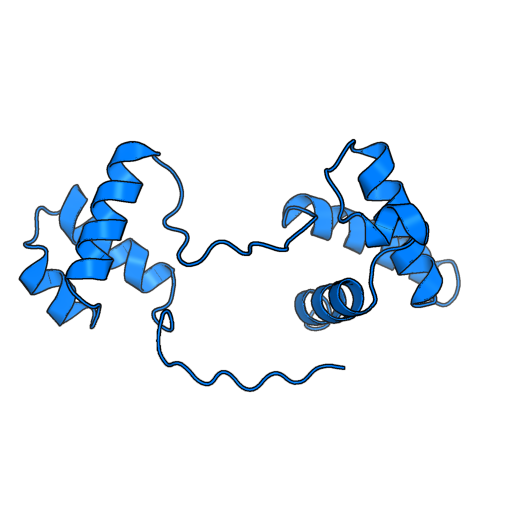SER A 1 93 ? 10.591 -7.734 -19.679 1.00 87.69 93 SER A N 1
ATOM 752 C CA . SER A 1 93 ? 11.336 -8.577 -18.754 1.00 87.69 93 SER A CA 1
ATOM 753 C C . SER A 1 93 ? 11.143 -8.109 -17.301 1.00 87.69 93 SER A C 1
ATOM 755 O O . SER A 1 93 ? 11.005 -6.911 -17.020 1.00 87.69 93 SER A O 1
ATOM 757 N N . PRO A 1 94 ? 11.251 -9.018 -16.312 1.00 87.31 94 PRO A N 1
ATOM 758 C CA . PRO A 1 94 ? 11.225 -8.655 -14.894 1.00 87.31 94 PRO A CA 1
ATOM 759 C C . PRO A 1 94 ? 12.242 -7.579 -14.494 1.00 87.31 94 PRO A C 1
ATOM 761 O O . PRO A 1 94 ? 12.069 -6.894 -13.487 1.00 87.31 94 PRO A O 1
ATOM 764 N N . LYS A 1 95 ? 13.354 -7.447 -15.226 1.00 90.06 95 LYS A N 1
ATOM 765 C CA . LYS A 1 95 ? 14.380 -6.432 -14.956 1.00 90.06 95 LYS A CA 1
ATOM 766 C C . LYS A 1 95 ? 13.929 -5.052 -15.432 1.00 90.06 95 LYS A C 1
ATOM 768 O O . LYS A 1 95 ? 14.141 -4.078 -14.715 1.00 90.06 95 LYS A O 1
ATOM 773 N N . GLU A 1 96 ? 13.282 -4.978 -16.588 1.00 89.56 96 GLU A N 1
ATOM 774 C CA . GLU A 1 96 ? 12.757 -3.732 -17.153 1.00 89.56 96 GLU A CA 1
ATOM 775 C C . GLU A 1 96 ? 11.617 -3.178 -16.311 1.00 89.56 96 GLU A C 1
ATOM 777 O O . GLU A 1 96 ? 11.670 -2.015 -15.924 1.00 89.56 96 GLU A O 1
ATOM 782 N N . VAL A 1 97 ? 10.663 -4.021 -15.900 1.00 90.69 97 VAL A N 1
ATOM 783 C CA . VAL A 1 97 ? 9.563 -3.581 -15.022 1.00 90.69 97 VAL A CA 1
ATOM 784 C C . VAL A 1 97 ? 10.096 -3.037 -13.690 1.00 90.69 97 VAL A C 1
ATOM 786 O O . VAL A 1 97 ? 9.610 -2.030 -13.177 1.00 90.69 97 VAL A O 1
ATOM 789 N N . ARG A 1 98 ? 11.150 -3.648 -13.131 1.00 93.00 98 ARG A N 1
ATOM 790 C CA . ARG A 1 98 ? 11.788 -3.164 -11.894 1.00 93.00 98 ARG A CA 1
ATOM 791 C C . ARG A 1 98 ? 12.523 -1.838 -12.079 1.00 93.00 98 ARG A C 1
ATOM 793 O O . ARG A 1 98 ? 12.486 -1.009 -11.169 1.00 93.00 98 ARG A O 1
ATOM 800 N N . LYS A 1 99 ? 13.182 -1.624 -13.220 1.00 93.06 99 LYS A N 1
ATOM 801 C CA . LYS A 1 99 ? 13.806 -0.334 -13.557 1.00 93.06 99 LYS A CA 1
ATOM 802 C C . LYS A 1 99 ? 12.756 0.753 -13.759 1.00 93.06 99 LYS A C 1
ATOM 804 O O . LYS A 1 99 ? 12.883 1.833 -13.189 1.00 93.06 99 LYS A O 1
ATOM 809 N N . LEU A 1 100 ? 11.689 0.437 -14.488 1.00 91.81 100 LEU A N 1
ATOM 810 C CA . LEU A 1 100 ? 10.566 1.337 -14.715 1.00 91.81 100 LEU A CA 1
ATOM 811 C C . LEU A 1 100 ? 9.927 1.769 -13.390 1.00 91.81 100 LEU A C 1
ATOM 813 O O . LEU A 1 100 ? 9.699 2.953 -13.172 1.00 91.81 100 LEU A O 1
ATOM 817 N N . ALA A 1 101 ? 9.708 0.830 -12.466 1.00 92.25 101 ALA A N 1
ATOM 818 C CA . ALA A 1 101 ? 9.195 1.139 -11.136 1.00 92.25 101 ALA A CA 1
ATOM 819 C C . ALA A 1 101 ? 10.101 2.129 -10.380 1.00 92.25 101 ALA A C 1
ATOM 821 O O . ALA A 1 101 ? 9.612 3.090 -9.789 1.00 92.25 101 ALA A O 1
ATOM 822 N N . TYR A 1 102 ? 11.423 1.941 -10.424 1.00 93.25 102 TYR A N 1
ATOM 823 C CA . TYR A 1 102 ? 12.363 2.880 -9.807 1.00 93.25 102 TYR A CA 1
ATOM 824 C C . TYR A 1 102 ? 12.308 4.271 -10.460 1.00 93.25 102 TYR A C 1
ATOM 826 O O . TYR A 1 102 ? 12.229 5.278 -9.754 1.00 93.25 102 TYR A O 1
ATOM 834 N N . GLN A 1 103 ? 12.284 4.337 -11.794 1.00 92.69 103 GLN A N 1
ATOM 835 C CA . GLN A 1 103 ? 12.163 5.594 -12.539 1.00 92.69 103 GLN A CA 1
ATOM 836 C C . GLN A 1 103 ? 10.855 6.321 -12.217 1.00 92.69 103 GLN A C 1
ATOM 838 O O . GLN A 1 103 ? 10.873 7.517 -11.936 1.00 92.69 103 GLN A O 1
ATOM 843 N N . TYR A 1 104 ? 9.740 5.592 -12.171 1.00 91.88 104 TYR A N 1
ATOM 844 C CA . TYR A 1 104 ? 8.436 6.121 -11.785 1.00 91.88 104 TYR A CA 1
ATOM 845 C C . TYR A 1 104 ? 8.454 6.686 -10.358 1.00 91.88 104 TYR A C 1
ATOM 847 O O . TYR A 1 104 ? 7.970 7.793 -10.119 1.00 91.88 104 TYR A O 1
ATOM 855 N N . GLY A 1 105 ? 9.068 5.972 -9.410 1.00 90.88 105 GLY A N 1
ATOM 856 C CA . GLY A 1 105 ? 9.229 6.457 -8.040 1.00 90.88 105 GLY A CA 1
ATOM 857 C C . GLY A 1 105 ? 10.098 7.711 -7.946 1.00 90.88 105 GLY A C 1
ATOM 858 O O . GLY A 1 105 ? 9.745 8.644 -7.227 1.00 90.88 105 GLY A O 1
ATOM 859 N N . LYS A 1 106 ? 11.194 7.770 -8.712 1.00 91.69 106 LYS A N 1
ATOM 860 C CA . LYS A 1 106 ? 12.086 8.936 -8.779 1.00 91.69 106 LYS A CA 1
ATOM 861 C C . LYS A 1 106 ? 11.381 10.154 -9.384 1.00 91.69 106 LYS A C 1
ATOM 863 O O . LYS A 1 106 ? 11.469 11.235 -8.814 1.00 91.69 106 LYS A O 1
ATOM 868 N N . ALA A 1 107 ? 10.646 9.970 -10.481 1.00 91.12 107 ALA A N 1
ATOM 869 C CA . ALA A 1 107 ? 9.898 11.036 -11.150 1.00 91.12 107 ALA A CA 1
ATOM 870 C C . ALA A 1 107 ? 8.807 11.639 -10.250 1.00 91.12 107 ALA A C 1
ATOM 872 O O . ALA A 1 107 ? 8.617 12.849 -10.229 1.00 91.12 107 ALA A O 1
ATOM 873 N N . ASN A 1 108 ? 8.140 10.807 -9.446 1.00 88.81 108 ASN A N 1
ATOM 874 C CA . ASN A 1 108 ? 7.101 11.244 -8.510 1.00 88.81 108 ASN A CA 1
ATOM 875 C C . ASN A 1 108 ? 7.644 11.648 -7.123 1.00 88.81 108 ASN A C 1
ATOM 877 O O . ASN A 1 108 ? 6.861 11.821 -6.191 1.00 88.81 108 ASN A O 1
ATOM 881 N N . SER A 1 109 ? 8.969 11.771 -6.952 1.00 89.56 109 SER A N 1
ATOM 882 C CA . SER A 1 109 ? 9.623 12.095 -5.668 1.00 89.56 109 SER A CA 1
ATOM 883 C C . SER A 1 109 ? 9.190 11.196 -4.495 1.00 89.56 109 SER A C 1
ATOM 885 O O . SER A 1 109 ? 9.065 11.636 -3.350 1.00 89.56 109 SER A O 1
ATOM 887 N N . ILE A 1 110 ? 8.951 9.911 -4.768 1.00 88.06 110 ILE A N 1
ATOM 888 C CA . ILE A 1 110 ? 8.485 8.938 -3.776 1.00 88.06 110 ILE A CA 1
ATOM 889 C C . ILE A 1 110 ? 9.672 8.438 -2.952 1.00 88.06 110 ILE A C 1
ATOM 891 O O . ILE A 1 110 ? 10.718 8.063 -3.485 1.00 88.06 110 ILE A O 1
ATOM 895 N N . LYS A 1 111 ? 9.501 8.373 -1.627 1.00 86.50 111 LYS A N 1
ATOM 896 C CA . LYS A 1 111 ? 10.518 7.821 -0.725 1.00 86.50 111 LYS A CA 1
ATOM 897 C C . LYS A 1 111 ? 10.651 6.310 -0.932 1.00 86.50 111 LYS A C 1
ATOM 899 O O . LYS A 1 111 ? 9.816 5.530 -0.477 1.00 86.50 111 LYS A O 1
ATOM 904 N N . MET A 1 112 ? 11.733 5.903 -1.587 1.00 88.12 112 MET A N 1
ATOM 905 C CA . MET A 1 112 ? 12.039 4.503 -1.884 1.00 88.12 112 MET A CA 1
ATOM 906 C C . MET A 1 112 ? 13.064 3.911 -0.897 1.00 88.12 112 MET A C 1
ATOM 908 O O . MET A 1 112 ? 13.830 4.652 -0.275 1.00 88.12 112 MET A O 1
ATOM 912 N N . PRO A 1 113 ? 13.108 2.574 -0.731 1.00 87.50 113 PRO A N 1
ATOM 913 C CA . PRO A 1 113 ? 14.147 1.912 0.055 1.00 87.50 113 PRO A CA 1
ATOM 914 C C . PRO A 1 113 ? 15.552 2.184 -0.501 1.00 87.50 113 PRO A C 1
ATOM 916 O O . PRO A 1 113 ? 15.736 2.214 -1.714 1.00 87.50 113 PRO A O 1
ATOM 919 N N . HIS A 1 114 ? 16.562 2.273 0.371 1.00 87.19 114 HIS A N 1
ATOM 920 C CA . HIS A 1 114 ? 17.957 2.524 -0.030 1.00 87.19 114 HIS A CA 1
ATOM 921 C C . HIS A 1 114 ? 18.462 1.541 -1.104 1.00 87.19 114 HIS A C 1
ATOM 923 O O . HIS A 1 114 ? 19.077 1.951 -2.084 1.00 87.19 114 HIS A O 1
ATOM 929 N N . ASN A 1 115 ? 18.102 0.258 -0.982 1.00 87.44 115 ASN A N 1
ATOM 930 C CA . ASN A 1 115 ? 18.481 -0.779 -1.945 1.00 87.44 115 ASN A CA 1
ATOM 931 C C . ASN A 1 115 ? 17.948 -0.528 -3.365 1.00 87.44 115 ASN A C 1
ATOM 933 O O . ASN A 1 115 ? 18.509 -1.072 -4.309 1.00 87.44 115 ASN A O 1
ATOM 937 N N . TRP A 1 116 ? 16.865 0.242 -3.532 1.00 91.19 116 TRP A N 1
ATOM 938 C CA . TRP A 1 116 ? 16.367 0.595 -4.864 1.00 91.19 116 TRP A CA 1
ATOM 939 C C . TRP A 1 116 ? 17.245 1.654 -5.511 1.00 91.19 116 TRP A C 1
ATOM 941 O O . TRP A 1 116 ? 17.572 1.530 -6.683 1.00 91.19 116 TRP A O 1
ATOM 951 N N . SER A 1 117 ? 17.658 2.659 -4.735 1.00 87.81 117 SER A N 1
ATOM 952 C CA . SER A 1 117 ? 18.566 3.702 -5.210 1.00 87.81 117 SER A CA 1
ATOM 953 C C . SER A 1 117 ? 19.954 3.152 -5.525 1.00 87.81 117 SER A C 1
ATOM 955 O O . SER A 1 117 ? 20.527 3.538 -6.531 1.00 87.81 117 SER A O 1
ATOM 957 N N . ALA A 1 118 ? 20.471 2.222 -4.714 1.00 89.69 118 ALA A N 1
ATOM 958 C CA . ALA A 1 118 ? 21.785 1.617 -4.944 1.00 89.69 118 ALA A CA 1
ATOM 959 C C . ALA A 1 118 ? 21.842 0.739 -6.209 1.00 89.69 118 ALA A C 1
ATOM 961 O O . ALA A 1 118 ? 22.876 0.670 -6.859 1.00 89.69 118 ALA A O 1
ATOM 962 N N . ASN A 1 119 ? 20.737 0.068 -6.556 1.00 88.88 119 ASN A N 1
ATOM 963 C CA . ASN A 1 119 ? 20.666 -0.842 -7.707 1.00 88.88 119 ASN A CA 1
ATOM 964 C C . ASN A 1 119 ? 19.946 -0.239 -8.925 1.00 88.88 119 ASN A C 1
ATOM 966 O O . ASN A 1 119 ? 19.745 -0.941 -9.917 1.00 88.88 119 ASN A O 1
ATOM 970 N N . GLU A 1 120 ? 19.478 1.009 -8.814 1.00 91.44 120 GLU A N 1
ATOM 971 C CA . GLU A 1 120 ? 18.626 1.710 -9.790 1.00 91.44 120 GLU A CA 1
ATOM 972 C C . GLU A 1 120 ? 17.427 0.883 -10.290 1.00 91.44 120 GLU A C 1
ATOM 974 O O . GLU A 1 120 ? 16.973 0.986 -11.433 1.00 91.44 120 GLU A O 1
ATOM 979 N N . ALA A 1 121 ? 16.916 0.007 -9.429 1.00 92.44 121 ALA A N 1
ATOM 980 C CA . ALA A 1 121 ? 15.866 -0.938 -9.762 1.00 92.44 121 ALA A CA 1
ATOM 981 C C . ALA A 1 121 ? 15.095 -1.341 -8.511 1.00 92.44 121 ALA A C 1
ATOM 983 O O . ALA A 1 121 ? 15.651 -1.478 -7.419 1.00 92.44 121 ALA A O 1
ATOM 984 N N . ALA A 1 122 ? 13.804 -1.611 -8.680 1.00 91.38 122 ALA A N 1
ATOM 985 C CA . ALA A 1 122 ? 13.006 -2.180 -7.616 1.00 91.38 122 ALA A CA 1
ATOM 986 C C . ALA A 1 122 ? 13.521 -3.567 -7.192 1.00 91.38 122 ALA A C 1
ATOM 988 O O . ALA A 1 122 ? 14.047 -4.351 -7.988 1.00 91.38 122 ALA A O 1
ATOM 989 N N . GLY A 1 123 ? 13.354 -3.878 -5.907 1.00 89.44 123 GLY A N 1
ATOM 990 C CA . GLY A 1 123 ? 13.750 -5.167 -5.342 1.00 89.44 123 GLY A CA 1
ATOM 991 C C . GLY A 1 123 ? 12.901 -6.331 -5.866 1.00 89.44 123 GLY A C 1
ATOM 992 O O . GLY A 1 123 ? 11.719 -6.173 -6.173 1.00 89.44 123 GLY A O 1
ATOM 993 N N . GLU A 1 124 ? 13.477 -7.531 -5.903 1.00 88.12 124 GLU A N 1
ATOM 994 C CA . GLU A 1 124 ? 12.785 -8.749 -6.361 1.00 88.12 124 GLU A CA 1
ATOM 995 C C . GLU A 1 124 ? 11.572 -9.119 -5.498 1.00 88.12 124 GLU A C 1
ATOM 997 O O . GLU A 1 124 ? 10.539 -9.554 -6.013 1.00 88.12 124 GLU A O 1
ATOM 1002 N N . ASP A 1 125 ? 11.671 -8.900 -4.183 1.00 86.38 125 ASP A N 1
ATOM 1003 C CA . ASP A 1 125 ? 10.557 -9.109 -3.253 1.00 86.38 125 ASP A CA 1
ATOM 1004 C C . ASP A 1 125 ? 9.385 -8.167 -3.563 1.00 86.38 125 ASP A C 1
ATOM 1006 O O . ASP A 1 125 ? 8.224 -8.573 -3.478 1.00 86.38 125 ASP A O 1
ATOM 1010 N N . TRP A 1 126 ? 9.678 -6.920 -3.956 1.00 89.00 126 TRP A N 1
ATOM 1011 C CA . TRP A 1 126 ? 8.642 -5.975 -4.367 1.00 89.00 126 TRP A CA 1
ATOM 1012 C C . TRP A 1 126 ? 7.979 -6.433 -5.661 1.00 89.00 126 TRP A C 1
ATOM 1014 O O . TRP A 1 126 ? 6.755 -6.491 -5.702 1.00 89.00 126 TRP A O 1
ATOM 1024 N N . PHE A 1 127 ? 8.760 -6.832 -6.668 1.00 89.12 127 PHE A N 1
ATOM 1025 C CA . PHE A 1 127 ? 8.221 -7.296 -7.948 1.00 89.12 127 PHE A CA 1
ATOM 1026 C C . PHE A 1 127 ? 7.352 -8.549 -7.781 1.00 89.12 127 PHE A C 1
ATOM 1028 O O . PHE A 1 127 ? 6.246 -8.625 -8.307 1.00 89.12 127 PHE A O 1
ATOM 1035 N N . SER A 1 128 ? 7.792 -9.499 -6.952 1.00 87.12 128 SER A N 1
ATOM 1036 C CA . SER A 1 128 ? 7.002 -10.688 -6.612 1.00 87.12 128 SER A CA 1
ATOM 1037 C C . SER A 1 128 ? 5.668 -10.331 -5.945 1.00 87.12 128 SER A C 1
ATOM 1039 O O . SER A 1 128 ? 4.658 -10.990 -6.183 1.00 87.12 128 SER A O 1
ATOM 1041 N N . ALA A 1 129 ? 5.657 -9.314 -5.077 1.00 85.38 129 ALA A N 1
ATOM 1042 C CA . ALA A 1 129 ? 4.443 -8.846 -4.417 1.00 85.38 129 ALA A CA 1
ATOM 1043 C C . ALA A 1 129 ? 3.535 -8.046 -5.365 1.00 85.38 129 ALA A C 1
ATOM 1045 O O . ALA A 1 129 ? 2.322 -8.213 -5.289 1.00 85.38 129 ALA A O 1
ATOM 1046 N N . TYR A 1 130 ? 4.118 -7.228 -6.245 1.00 86.31 130 TYR A N 1
ATOM 1047 C CA . TYR A 1 130 ? 3.439 -6.495 -7.316 1.00 86.31 130 TYR A CA 1
ATOM 1048 C C . TYR A 1 130 ? 2.693 -7.464 -8.236 1.00 86.31 130 TYR A C 1
ATOM 1050 O O . TYR A 1 130 ? 1.479 -7.367 -8.374 1.00 86.31 130 TYR A O 1
ATOM 1058 N N . LEU A 1 131 ? 3.377 -8.499 -8.736 1.00 86.44 131 LEU A N 1
ATOM 1059 C CA . LEU A 1 131 ? 2.734 -9.531 -9.548 1.00 86.44 131 LEU A CA 1
ATOM 1060 C C . LEU A 1 131 ? 1.600 -10.224 -8.787 1.00 86.44 131 LEU A C 1
ATOM 1062 O O . LEU A 1 131 ? 0.510 -10.347 -9.313 1.00 86.44 131 LEU A O 1
ATOM 1066 N N . LYS A 1 132 ? 1.779 -10.623 -7.522 1.00 83.50 132 LYS A N 1
ATOM 1067 C CA . LYS A 1 132 ? 0.688 -11.270 -6.759 1.00 83.50 132 LYS A CA 1
ATOM 1068 C C . LYS A 1 132 ? -0.571 -10.408 -6.608 1.00 83.50 132 LYS A C 1
ATOM 1070 O O . LYS A 1 132 ? -1.641 -10.975 -6.401 1.00 83.50 132 LYS A O 1
ATOM 1075 N N . ARG A 1 133 ? -0.436 -9.079 -6.630 1.00 83.88 133 ARG A N 1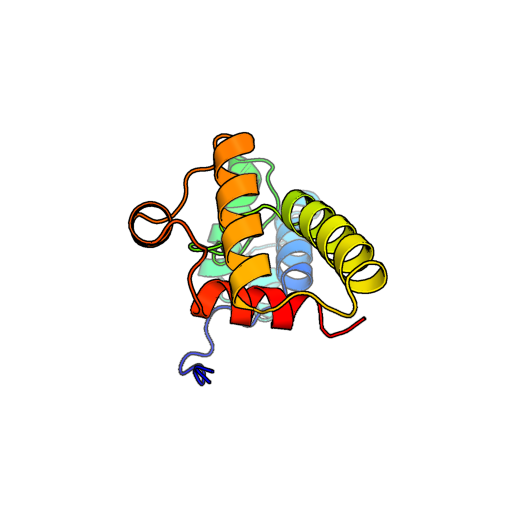
ATOM 1076 C CA . ARG A 1 133 ? -1.571 -8.151 -6.543 1.00 83.88 133 ARG A CA 1
ATOM 1077 C C . ARG A 1 133 ? -2.329 -8.038 -7.868 1.00 83.88 133 ARG A C 1
ATOM 1079 O O . ARG A 1 133 ? -3.543 -7.898 -7.818 1.00 83.88 133 ARG A O 1
ATOM 1086 N N . HIS A 1 134 ? -1.630 -8.186 -8.993 1.00 79.81 134 HIS A N 1
ATOM 1087 C CA . HIS A 1 134 ? -2.144 -7.872 -10.334 1.00 79.81 134 HIS A CA 1
ATOM 1088 C C . HIS A 1 134 ? -2.341 -9.088 -11.255 1.00 79.81 134 HIS A C 1
ATOM 1090 O O . HIS A 1 134 ? -3.140 -9.050 -12.176 1.00 79.81 134 HIS A O 1
ATOM 1096 N N . LEU A 1 135 ? -1.705 -10.228 -10.970 1.00 68.12 135 LEU A N 1
ATOM 1097 C CA . LEU A 1 135 ? -1.761 -11.467 -11.769 1.00 68.12 135 LEU A CA 1
ATOM 1098 C C . LEU A 1 135 ? -3.083 -12.258 -11.610 1.00 68.12 135 LEU A C 1
ATOM 1100 O O . LEU A 1 135 ? -3.115 -13.457 -11.867 1.00 68.12 135 LEU A O 1
ATOM 1104 N N . ARG A 1 136 ? -4.146 -11.643 -11.083 1.00 50.53 136 ARG A N 1
ATOM 1105 C CA . ARG A 1 136 ? -5.453 -12.286 -10.830 1.00 50.53 136 ARG A CA 1
ATOM 1106 C C . ARG A 1 136 ? -6.615 -11.608 -11.565 1.00 50.53 136 ARG A C 1
ATOM 1108 O O . ARG A 1 136 ? -7.757 -11.818 -11.159 1.00 50.53 136 ARG A O 1
ATOM 1115 N N . GLN A 1 137 ? -6.328 -10.798 -12.581 1.00 42.47 137 GLN A N 1
ATOM 1116 C CA . GLN A 1 137 ? -7.357 -10.315 -13.503 1.00 42.47 137 GLN A CA 1
ATOM 1117 C C . GLN A 1 137 ? -7.607 -11.337 -14.608 1.00 42.47 137 GLN A C 1
ATOM 1119 O O . GLN A 1 137 ? -6.616 -11.960 -15.052 1.00 42.47 137 GLN A O 1
#